Protein AF-A0A7C8CZ56-F1 (afdb_monomer_lite)

Radius of gyration: 19.02 Å; chains: 1; bounding box: 43×51×35 Å

Sequence (76 aa):
MSVSRFYMTIATILAVVLVGPTMYAQDDCSTAAAVGEGAHAYDTSGGTTSGAAACDGDMGNDTWFAYTASCNGDAT

pLDDT: mean 79.35, std 11.45, range [50.97, 94.19]

Foldseek 3Di:
DDPVVVVVVVVVVVCCVVCVLVPPLFLDQVSAAEDEDDDDDDDLPSHAQPDPPPDDDPSGSDGGHDYDDPDDDDDD

Structure (mmCIF, N/CA/C/O backbone):
data_AF-A0A7C8CZ56-F1
#
_entry.id   AF-A0A7C8CZ56-F1
#
loop_
_atom_site.group_PDB
_atom_site.id
_atom_site.type_symbol
_atom_site.label_atom_id
_atom_site.label_alt_id
_atom_site.label_comp_id
_atom_site.label_asym_id
_atom_site.label_entity_id
_atom_site.label_seq_id
_atom_site.pdbx_PDB_ins_code
_atom_site.Cartn_x
_atom_site.Cartn_y
_atom_site.Cartn_z
_atom_site.occupancy
_atom_site.B_iso_or_equiv
_atom_site.auth_seq_id
_atom_site.auth_comp_id
_atom_site.auth_asym_id
_atom_site.auth_atom_id
_atom_site.pdbx_PDB_model_num
ATOM 1 N N . MET A 1 1 ? 24.429 -33.866 -12.616 1.00 61.84 1 MET A N 1
ATOM 2 C CA . MET A 1 1 ? 23.462 -32.755 -12.776 1.00 61.84 1 MET A CA 1
ATOM 3 C C . MET A 1 1 ? 23.307 -32.518 -14.274 1.00 61.84 1 MET A C 1
ATOM 5 O O . MET A 1 1 ? 24.316 -32.288 -14.920 1.00 61.84 1 MET A O 1
ATOM 9 N N . SER A 1 2 ? 22.119 -32.716 -14.859 1.00 76.75 2 SER A N 1
ATOM 10 C CA . SER A 1 2 ? 21.931 -32.564 -16.316 1.00 76.75 2 SER A CA 1
ATOM 11 C C . SER A 1 2 ? 21.949 -31.082 -16.695 1.00 76.75 2 SER A C 1
ATOM 13 O O . SER A 1 2 ? 21.316 -30.279 -16.014 1.00 76.75 2 SER A O 1
ATOM 15 N N . VAL A 1 3 ? 22.646 -30.742 -17.780 1.00 74.88 3 VAL A N 1
ATOM 16 C CA . VAL A 1 3 ? 22.780 -29.391 -18.354 1.00 74.88 3 VAL A CA 1
ATOM 17 C C . VAL A 1 3 ? 21.427 -28.671 -18.470 1.00 74.88 3 VAL A C 1
ATOM 19 O O . VAL A 1 3 ? 21.313 -27.495 -18.140 1.00 74.88 3 VAL A O 1
ATOM 22 N N . SER A 1 4 ? 20.365 -29.402 -18.813 1.00 76.94 4 SER A N 1
ATOM 23 C CA . SER A 1 4 ? 18.991 -28.886 -18.879 1.00 76.94 4 SER A CA 1
ATOM 24 C C . SER A 1 4 ? 18.476 -28.333 -17.539 1.00 76.94 4 SER A C 1
ATOM 26 O O . SER A 1 4 ? 17.806 -27.305 -17.518 1.00 76.94 4 SER A O 1
ATOM 28 N N . ARG A 1 5 ? 18.845 -28.949 -16.406 1.00 76.44 5 ARG A N 1
ATOM 29 C CA . ARG A 1 5 ? 18.437 -28.491 -15.065 1.00 76.44 5 ARG A CA 1
ATOM 30 C C . ARG A 1 5 ? 19.141 -27.194 -14.674 1.00 76.44 5 ARG A C 1
ATOM 32 O O . ARG A 1 5 ? 18.541 -26.389 -13.980 1.00 76.44 5 ARG A O 1
ATOM 39 N N . PHE A 1 6 ? 20.369 -26.991 -15.154 1.00 76.31 6 PHE A N 1
ATOM 40 C CA . PHE A 1 6 ? 21.154 -25.780 -14.912 1.00 76.31 6 PHE A CA 1
ATOM 41 C C . PHE A 1 6 ? 20.597 -24.579 -15.692 1.00 76.31 6 PHE A C 1
ATOM 43 O O . PHE A 1 6 ? 20.413 -23.499 -15.130 1.00 76.31 6 PHE A O 1
ATOM 50 N N . TYR A 1 7 ? 20.230 -24.787 -16.961 1.00 82.19 7 TYR A N 1
ATOM 51 C CA . TYR A 1 7 ? 19.567 -23.760 -17.772 1.00 82.19 7 TYR A CA 1
ATOM 52 C C . TYR A 1 7 ? 18.195 -23.375 -17.223 1.00 82.19 7 TYR A C 1
ATOM 54 O O . TYR A 1 7 ? 17.865 -22.192 -17.181 1.00 82.19 7 TYR A O 1
ATOM 62 N N . MET A 1 8 ? 17.418 -24.352 -16.750 1.00 78.50 8 MET A N 1
ATOM 63 C CA . MET A 1 8 ? 16.101 -24.083 -16.182 1.00 78.50 8 MET A CA 1
ATOM 64 C C . MET A 1 8 ? 16.202 -23.277 -14.882 1.00 78.50 8 MET A C 1
ATOM 66 O O . MET A 1 8 ? 15.460 -22.316 -14.722 1.00 78.50 8 MET A O 1
ATOM 70 N N . THR A 1 9 ? 17.172 -23.585 -14.008 1.00 81.38 9 THR A N 1
ATOM 71 C CA . THR A 1 9 ? 17.419 -22.796 -12.788 1.00 81.38 9 THR A CA 1
ATOM 72 C C . THR A 1 9 ? 17.852 -21.364 -13.083 1.00 81.38 9 THR A C 1
ATOM 74 O O . THR A 1 9 ? 17.380 -20.439 -12.426 1.00 81.38 9 THR A O 1
ATOM 77 N N . ILE A 1 10 ? 18.707 -21.153 -14.087 1.00 81.94 10 ILE A N 1
ATOM 78 C CA . ILE A 1 10 ? 19.123 -19.803 -14.488 1.00 81.94 10 ILE A CA 1
ATOM 79 C C . ILE A 1 10 ? 17.930 -19.033 -15.048 1.00 81.94 10 ILE A C 1
ATOM 81 O O . ILE A 1 10 ? 17.704 -17.907 -14.629 1.00 81.94 10 ILE A O 1
ATOM 85 N N . ALA A 1 11 ? 17.137 -19.639 -15.933 1.00 79.25 11 ALA A N 1
ATOM 86 C CA . ALA A 1 11 ? 15.956 -19.001 -16.506 1.00 79.25 11 ALA A CA 1
ATOM 87 C C . ALA A 1 11 ? 14.918 -18.629 -15.436 1.00 79.25 11 ALA A C 1
ATOM 89 O O . ALA A 1 11 ? 14.350 -17.542 -15.494 1.00 79.25 11 ALA A O 1
ATOM 90 N N . THR A 1 12 ? 14.710 -19.479 -14.424 1.00 72.69 12 THR A N 1
ATOM 91 C CA . THR A 1 12 ? 13.813 -19.160 -13.304 1.00 72.69 12 THR A CA 1
ATOM 92 C C . THR A 1 12 ? 14.357 -18.044 -12.419 1.00 72.69 12 THR A C 1
ATOM 94 O O . THR A 1 12 ? 13.595 -17.168 -12.036 1.00 72.69 12 THR A O 1
ATOM 97 N N . ILE A 1 13 ? 15.662 -18.023 -12.124 1.00 73.69 13 ILE A N 1
ATOM 98 C CA . ILE A 1 13 ? 16.278 -16.939 -11.342 1.00 73.69 13 ILE A CA 1
ATOM 99 C C . ILE A 1 13 ? 16.212 -15.627 -12.126 1.00 73.69 13 ILE A C 1
ATOM 101 O O . ILE A 1 1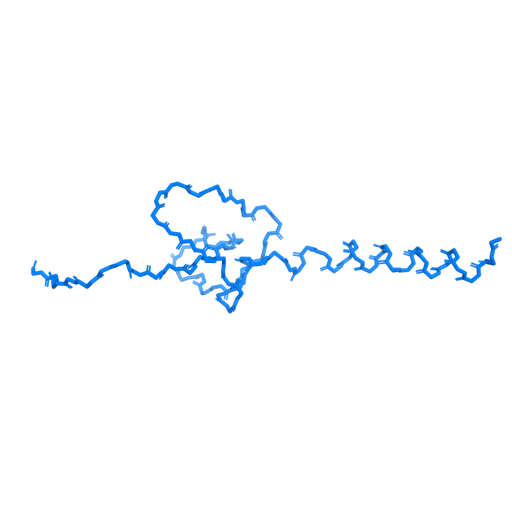3 ? 15.852 -14.601 -11.563 1.00 73.69 13 ILE A O 1
ATOM 105 N N . LEU A 1 14 ? 16.490 -15.658 -13.432 1.00 71.31 14 LEU A N 1
ATOM 106 C CA . LEU A 1 14 ? 16.397 -14.486 -14.298 1.00 71.31 14 LEU A CA 1
ATOM 107 C C . LEU A 1 14 ? 14.960 -13.958 -14.361 1.00 71.31 14 LEU A C 1
ATOM 109 O O . LEU A 1 14 ? 14.758 -12.761 -14.234 1.00 71.31 14 LEU A O 1
ATOM 113 N N . ALA A 1 15 ? 13.961 -14.834 -14.500 1.00 66.06 15 ALA A N 1
ATOM 114 C CA . ALA A 1 15 ? 12.551 -14.446 -14.495 1.00 66.06 15 ALA A CA 1
ATOM 115 C C . ALA A 1 15 ? 12.119 -13.855 -13.143 1.00 66.06 15 ALA A C 1
ATOM 117 O O . ALA A 1 15 ? 11.426 -12.846 -13.112 1.00 66.06 15 ALA A O 1
ATOM 118 N N . VAL A 1 16 ? 12.577 -14.425 -12.026 1.00 65.00 16 VAL A N 1
ATOM 119 C CA . VAL A 1 16 ? 12.316 -13.879 -10.685 1.00 65.00 16 VAL A CA 1
ATOM 120 C C . VAL A 1 16 ? 13.012 -12.531 -10.481 1.00 65.00 16 VAL A C 1
ATOM 122 O O . VAL A 1 16 ? 12.443 -11.658 -9.845 1.00 65.00 16 VAL A O 1
ATOM 125 N N . VAL A 1 17 ? 14.203 -12.312 -11.037 1.00 67.69 17 VAL A N 1
ATOM 126 C CA . VAL A 1 17 ? 14.924 -11.028 -10.930 1.00 67.69 17 VAL A CA 1
ATOM 127 C C . VAL A 1 17 ? 14.353 -9.963 -11.876 1.00 67.69 17 VAL A C 1
ATOM 129 O O . VAL A 1 17 ? 14.321 -8.790 -11.521 1.00 67.69 17 VAL A O 1
ATOM 132 N N . LEU A 1 18 ? 13.879 -10.355 -13.062 1.00 61.44 18 LEU A N 1
ATOM 133 C CA . LEU A 1 18 ? 13.322 -9.446 -14.073 1.00 61.44 18 LEU A CA 1
ATOM 134 C C . LEU A 1 18 ? 11.856 -9.068 -13.807 1.00 61.44 18 LEU A C 1
ATOM 136 O O . LEU A 1 18 ? 11.428 -8.007 -14.245 1.00 61.44 18 LEU A O 1
ATOM 140 N N . VAL A 1 19 ? 11.096 -9.918 -13.108 1.00 57.19 19 VAL A N 1
ATOM 141 C CA . VAL A 1 19 ? 9.670 -9.703 -12.778 1.00 57.19 19 VAL A CA 1
ATOM 142 C C . VAL A 1 19 ? 9.460 -9.475 -11.269 1.00 57.19 19 VAL A C 1
ATOM 144 O O . VAL A 1 19 ? 8.417 -9.007 -10.838 1.00 57.19 19 VAL A O 1
ATOM 147 N N . GLY A 1 20 ? 10.468 -9.745 -10.437 1.00 51.12 20 GLY A N 1
ATOM 148 C CA . GLY A 1 20 ? 10.425 -9.551 -8.986 1.00 51.12 20 GLY A CA 1
ATOM 149 C C . GLY A 1 20 ? 10.133 -8.131 -8.485 1.00 51.12 20 GLY A C 1
ATOM 150 O O . GLY A 1 20 ? 9.467 -8.038 -7.455 1.00 51.12 20 GLY A O 1
ATOM 151 N N . PRO A 1 21 ? 10.552 -7.033 -9.155 1.00 54.03 21 PRO A N 1
ATOM 152 C CA . PRO A 1 21 ? 10.182 -5.700 -8.682 1.00 54.03 21 PRO A CA 1
ATOM 153 C C . PRO A 1 21 ? 8.712 -5.352 -8.962 1.00 54.03 21 PRO A C 1
ATOM 155 O O . PRO A 1 21 ? 8.198 -4.433 -8.344 1.00 54.03 21 PRO A O 1
ATOM 158 N N . THR A 1 22 ? 8.001 -6.086 -9.831 1.00 50.97 22 THR A N 1
ATOM 159 C CA . THR A 1 22 ? 6.615 -5.748 -10.218 1.00 50.97 22 THR A CA 1
ATOM 160 C C . THR A 1 22 ? 5.548 -6.341 -9.296 1.00 50.97 22 THR A C 1
ATOM 162 O O . THR A 1 22 ? 4.372 -6.320 -9.634 1.00 50.97 22 THR A O 1
ATOM 165 N N . MET A 1 23 ? 5.935 -6.934 -8.166 1.00 53.25 23 MET A N 1
ATOM 166 C CA . MET A 1 23 ? 5.003 -7.389 -7.130 1.00 53.25 23 MET A CA 1
ATOM 167 C C . MET A 1 23 ? 5.509 -6.912 -5.768 1.00 53.25 23 MET A C 1
ATOM 169 O O . MET A 1 23 ? 5.649 -7.695 -4.826 1.00 53.25 23 MET A O 1
ATOM 173 N N . TYR A 1 24 ? 5.813 -5.617 -5.642 1.00 64.12 24 TYR A N 1
ATOM 174 C CA . TYR A 1 24 ? 5.730 -5.011 -4.322 1.00 64.12 24 TYR A CA 1
ATOM 175 C C . TYR A 1 24 ? 4.256 -5.088 -3.928 1.00 64.12 24 TYR A C 1
ATOM 177 O O . TYR A 1 24 ? 3.404 -4.536 -4.611 1.00 64.12 24 TYR A O 1
ATOM 185 N N . ALA A 1 25 ? 3.922 -5.831 -2.870 1.00 66.50 25 ALA A N 1
ATOM 186 C CA . ALA A 1 25 ? 2.523 -6.063 -2.494 1.00 66.50 25 ALA A CA 1
ATOM 187 C C . ALA A 1 25 ? 1.740 -4.752 -2.264 1.00 66.50 25 ALA A C 1
ATOM 189 O O . ALA A 1 25 ? 0.522 -4.760 -2.245 1.00 66.50 25 ALA A O 1
ATOM 190 N N . GLN A 1 26 ? 2.422 -3.617 -2.141 1.00 79.62 26 GLN A N 1
ATOM 191 C CA . GLN A 1 26 ? 1.828 -2.310 -1.900 1.00 79.62 26 GLN A CA 1
ATOM 192 C C . GLN A 1 26 ? 1.905 -1.390 -3.127 1.00 79.62 26 GLN A C 1
ATOM 194 O O . GLN A 1 26 ? 1.650 -0.206 -2.977 1.00 79.62 26 GLN A O 1
ATOM 199 N N . ASP A 1 27 ? 2.264 -1.893 -4.310 1.00 83.62 27 ASP A N 1
ATOM 200 C CA . ASP A 1 27 ? 2.354 -1.071 -5.529 1.00 83.62 27 ASP A CA 1
ATOM 201 C C . ASP A 1 27 ? 0.973 -0.692 -6.074 1.00 83.62 27 ASP A C 1
ATOM 203 O O . ASP A 1 27 ? 0.787 0.377 -6.639 1.00 83.62 27 ASP A O 1
ATOM 207 N N . ASP A 1 28 ? -0.019 -1.557 -5.849 1.00 86.19 28 ASP A N 1
ATOM 208 C CA . ASP A 1 28 ? -1.398 -1.378 -6.285 1.00 86.19 28 ASP A CA 1
ATOM 209 C C . ASP A 1 28 ? -2.366 -1.372 -5.100 1.00 86.19 28 ASP A C 1
ATOM 211 O O . ASP A 1 28 ? -2.259 -2.165 -4.159 1.00 86.19 28 ASP A O 1
ATOM 215 N N . CYS A 1 29 ? -3.423 -0.567 -5.215 1.00 86.75 29 CYS A N 1
ATOM 216 C CA . CYS A 1 29 ? -4.524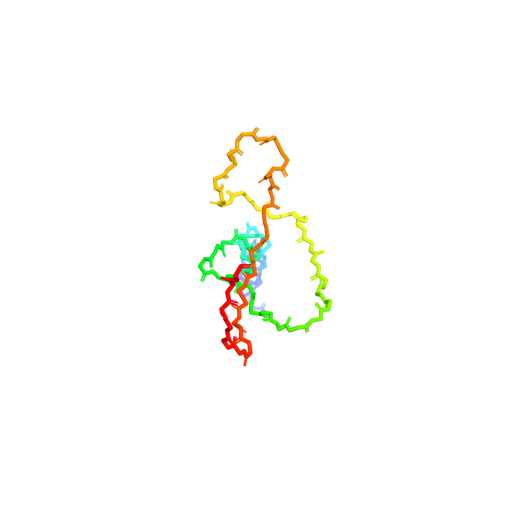 -0.550 -4.247 1.00 86.75 29 CYS A CA 1
ATOM 217 C C . CYS A 1 29 ? -5.174 -1.936 -4.068 1.00 86.75 29 CYS A C 1
ATOM 219 O O . CYS A 1 29 ? -5.596 -2.302 -2.973 1.00 86.75 29 CYS A O 1
ATOM 221 N N . SER A 1 30 ? -5.219 -2.743 -5.136 1.00 87.62 30 SER A N 1
ATOM 222 C CA . SER A 1 30 ? -5.834 -4.078 -5.106 1.00 87.62 30 SER A CA 1
ATOM 223 C C . SER A 1 30 ? -5.072 -5.100 -4.255 1.00 87.62 30 SER A C 1
ATOM 225 O O . SER A 1 30 ? -5.669 -6.080 -3.806 1.00 87.62 30 SER A O 1
ATOM 227 N N . THR A 1 31 ? -3.779 -4.872 -4.013 1.00 85.81 31 THR A N 1
ATOM 228 C CA . THR A 1 31 ? -2.916 -5.764 -3.226 1.00 85.81 31 THR A CA 1
ATOM 229 C C . THR A 1 31 ? -2.452 -5.143 -1.910 1.00 85.81 31 THR A C 1
ATOM 231 O O . THR A 1 31 ? -1.726 -5.806 -1.172 1.00 85.81 31 THR A O 1
ATOM 234 N N . ALA A 1 32 ? -2.903 -3.920 -1.604 1.00 88.56 32 ALA A N 1
ATOM 235 C CA . ALA A 1 32 ? -2.493 -3.098 -0.469 1.00 88.56 32 ALA A CA 1
ATOM 236 C C . ALA A 1 32 ? -2.263 -3.889 0.830 1.00 88.56 32 ALA A C 1
ATOM 238 O O . ALA A 1 32 ? -3.089 -4.709 1.247 1.00 88.56 32 ALA A O 1
ATOM 239 N N . ALA A 1 33 ? -1.153 -3.600 1.515 1.00 89.06 33 ALA A N 1
ATOM 240 C CA . ALA A 1 33 ? -0.815 -4.294 2.753 1.00 89.06 33 ALA A CA 1
ATOM 241 C C . ALA A 1 33 ? -1.814 -3.945 3.863 1.00 89.06 33 ALA A C 1
ATOM 243 O O . ALA A 1 33 ? -2.066 -2.773 4.145 1.00 89.06 33 ALA A O 1
ATOM 244 N N . ALA A 1 34 ? -2.361 -4.968 4.520 1.00 91.75 34 ALA A N 1
ATOM 245 C CA . ALA A 1 34 ? -3.236 -4.772 5.666 1.00 91.75 34 ALA A CA 1
ATOM 246 C C . ALA A 1 34 ? -2.443 -4.235 6.867 1.00 91.75 34 ALA A C 1
ATOM 24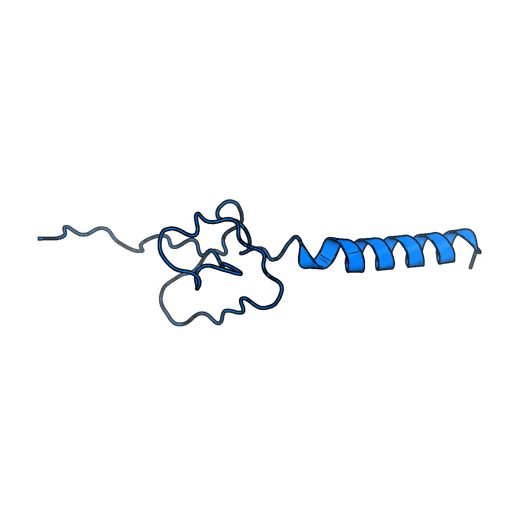8 O O . ALA A 1 34 ? -1.451 -4.840 7.280 1.00 91.75 34 ALA A O 1
ATOM 249 N N . VAL A 1 35 ? -2.909 -3.133 7.452 1.00 93.56 35 VAL A N 1
ATOM 250 C CA . VAL A 1 35 ? -2.304 -2.494 8.627 1.00 93.56 35 VAL A CA 1
ATOM 251 C C . VAL A 1 35 ? -3.328 -2.298 9.741 1.00 93.56 35 VAL A C 1
ATOM 253 O O . VAL A 1 35 ? -4.532 -2.199 9.503 1.00 93.56 35 VAL A O 1
ATOM 256 N N . GLY A 1 36 ? -2.832 -2.248 10.976 1.00 93.69 36 GLY A N 1
ATOM 257 C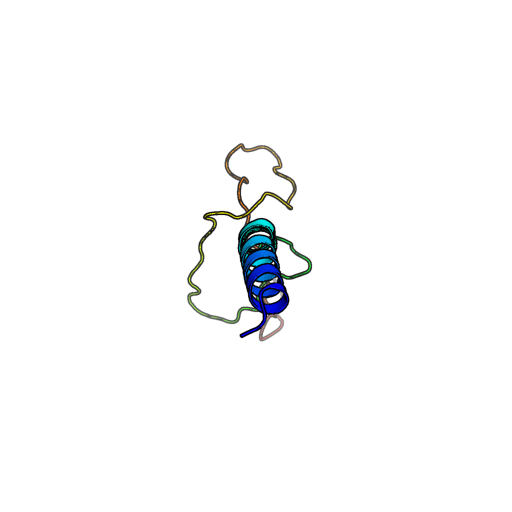 CA . GLY A 1 36 ? -3.604 -1.889 12.166 1.00 93.69 36 GLY A CA 1
ATOM 258 C C . GLY A 1 36 ? -3.101 -0.591 12.792 1.00 93.69 36 GLY A C 1
ATOM 259 O O . GLY A 1 36 ? -2.312 0.136 12.194 1.00 93.69 36 GLY A O 1
ATOM 260 N N . GLU A 1 37 ? -3.520 -0.320 14.024 1.00 94.06 37 GLU A N 1
ATOM 261 C CA . GLU A 1 37 ? -3.007 0.820 14.788 1.00 94.06 37 GLU A CA 1
ATOM 262 C C . GLU A 1 37 ? -1.491 0.736 15.014 1.00 94.06 37 GLU A C 1
ATOM 264 O O . GLU A 1 37 ? -0.931 -0.350 15.186 1.00 94.06 37 GLU A O 1
ATOM 269 N N . GLY A 1 38 ? -0.840 1.897 15.090 1.00 93.31 38 GLY A N 1
ATOM 270 C CA . GLY A 1 38 ? 0.585 2.016 15.398 1.00 93.31 38 GLY A CA 1
ATOM 271 C C . GLY A 1 38 ? 1.447 2.432 14.207 1.00 93.31 38 GLY A C 1
ATOM 272 O O . GLY A 1 38 ? 0.958 2.951 13.208 1.00 93.31 38 GLY A O 1
ATOM 273 N N . ALA A 1 39 ? 2.761 2.256 14.356 1.00 94.06 39 ALA A N 1
ATOM 274 C CA . ALA A 1 39 ? 3.742 2.641 13.349 1.00 94.06 39 ALA A CA 1
ATOM 275 C C . ALA A 1 39 ? 4.071 1.467 12.419 1.00 94.06 39 ALA A C 1
ATOM 277 O O . ALA A 1 39 ? 4.378 0.371 12.888 1.00 94.06 39 ALA A O 1
ATOM 278 N N . HIS A 1 40 ? 4.083 1.738 11.114 1.00 88.25 40 HIS A N 1
ATOM 279 C CA . HIS A 1 40 ? 4.430 0.777 10.069 1.00 88.25 40 HIS A CA 1
ATOM 280 C C . HIS A 1 40 ? 5.583 1.336 9.246 1.00 88.25 40 HIS A C 1
ATOM 282 O O . HIS A 1 40 ? 5.544 2.488 8.813 1.00 88.25 40 HIS A O 1
ATOM 288 N N . ALA A 1 41 ? 6.633 0.538 9.069 1.00 90.12 41 ALA A N 1
ATOM 289 C CA . ALA A 1 41 ? 7.719 0.902 8.173 1.00 90.12 41 ALA A CA 1
ATOM 290 C C . ALA A 1 41 ? 7.232 0.819 6.722 1.00 90.12 41 ALA A C 1
ATOM 292 O O . ALA A 1 41 ? 6.479 -0.089 6.373 1.00 90.12 41 ALA A O 1
ATOM 293 N N . TYR A 1 42 ? 7.691 1.746 5.890 1.00 85.56 42 TYR A N 1
ATOM 294 C CA . TYR A 1 42 ? 7.381 1.783 4.469 1.00 85.56 42 TYR A CA 1
ATOM 295 C C . TYR A 1 42 ? 8.638 2.113 3.668 1.00 85.56 42 TYR A C 1
ATOM 297 O O . TYR A 1 42 ? 9.562 2.754 4.173 1.00 85.56 42 TYR A O 1
ATOM 305 N N . ASP A 1 43 ? 8.658 1.654 2.424 1.00 85.00 43 ASP A N 1
ATOM 306 C CA . ASP A 1 43 ? 9.684 1.955 1.434 1.00 85.00 43 ASP A CA 1
ATOM 307 C C . ASP A 1 43 ? 8.996 2.095 0.074 1.00 85.00 43 ASP A C 1
ATOM 309 O O . ASP A 1 43 ? 8.251 1.207 -0.332 1.00 85.00 43 ASP A O 1
ATOM 313 N N . THR A 1 44 ? 9.202 3.221 -0.600 1.00 83.69 44 THR A N 1
ATOM 314 C CA . THR A 1 44 ? 8.674 3.486 -1.950 1.00 83.69 44 THR A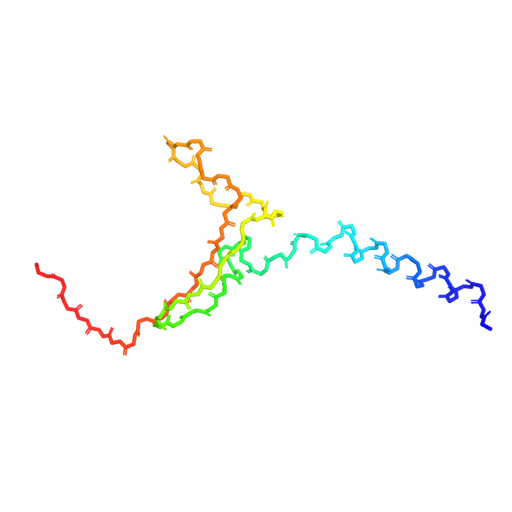 CA 1
ATOM 315 C C . THR A 1 44 ? 9.716 3.180 -3.034 1.00 83.69 44 THR A C 1
ATOM 317 O O . THR A 1 44 ? 9.456 3.291 -4.239 1.00 83.69 44 THR A O 1
ATOM 320 N N . SER A 1 45 ? 10.930 2.789 -2.631 1.00 84.31 45 SER A N 1
ATOM 321 C CA . SER A 1 45 ? 12.0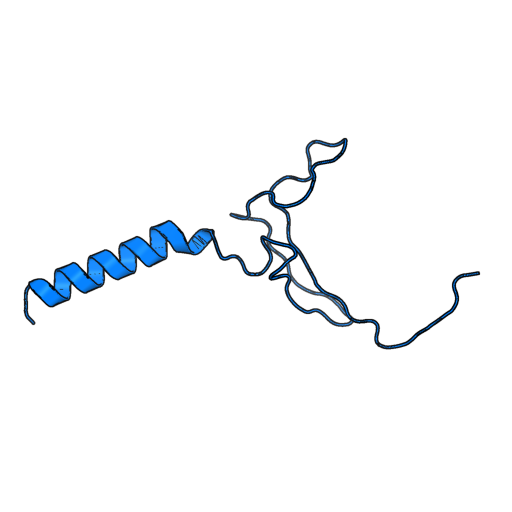28 2.484 -3.543 1.00 84.31 45 SER A CA 1
ATOM 322 C C . SER A 1 45 ? 11.663 1.310 -4.445 1.00 84.31 45 SER A C 1
ATOM 324 O O . SER A 1 45 ? 11.356 0.215 -3.982 1.00 84.31 45 SER A O 1
ATOM 326 N N . GLY A 1 46 ? 11.736 1.524 -5.758 1.00 79.31 46 GLY A N 1
ATOM 327 C CA . GLY A 1 46 ? 11.436 0.483 -6.742 1.00 79.31 46 GLY A CA 1
ATOM 328 C C . GLY A 1 46 ? 9.946 0.226 -6.987 1.00 79.31 46 GLY A C 1
ATOM 329 O O . GLY A 1 46 ? 9.648 -0.622 -7.824 1.00 79.31 46 GLY A O 1
ATOM 330 N N . GLY A 1 47 ? 9.046 0.961 -6.323 1.00 81.12 47 GLY A N 1
ATOM 331 C CA . GLY A 1 47 ? 7.625 0.994 -6.678 1.00 81.12 47 GLY A CA 1
ATOM 332 C C . GLY A 1 47 ? 7.373 1.652 -8.039 1.00 81.12 47 GLY A C 1
ATOM 333 O O . GLY A 1 47 ? 8.243 2.333 -8.597 1.00 81.12 47 GLY A O 1
ATOM 334 N N . THR A 1 48 ? 6.183 1.448 -8.582 1.00 83.88 48 THR A N 1
ATOM 335 C CA . THR A 1 48 ? 5.640 2.177 -9.729 1.00 83.88 48 THR A CA 1
ATOM 336 C C . THR A 1 48 ? 4.555 3.145 -9.260 1.00 83.88 48 THR A C 1
ATOM 338 O O . THR A 1 48 ? 4.366 3.334 -8.065 1.00 83.88 48 THR A O 1
ATOM 341 N N . THR A 1 49 ? 3.921 3.861 -10.186 1.00 85.62 49 THR A N 1
ATOM 342 C CA . THR A 1 49 ? 2.798 4.745 -9.862 1.00 85.62 49 THR A CA 1
ATOM 343 C C . THR A 1 49 ? 1.521 4.105 -10.375 1.00 85.62 49 THR A C 1
ATOM 345 O O . THR A 1 49 ? 1.333 4.035 -11.593 1.00 85.62 49 THR A O 1
ATOM 348 N N . SER A 1 50 ? 0.650 3.658 -9.472 1.00 83.50 50 SER A N 1
ATOM 349 C CA . SER A 1 50 ? -0.664 3.095 -9.823 1.00 83.50 50 SER A CA 1
ATOM 350 C C . SER A 1 50 ? -1.824 4.055 -9.535 1.00 83.50 50 SER A C 1
ATOM 352 O O . SER A 1 50 ? -2.860 4.015 -10.207 1.00 83.50 50 SER A O 1
ATOM 354 N N . GLY A 1 51 ? -1.657 4.960 -8.575 1.00 78.62 51 GLY A N 1
ATOM 355 C CA . GLY A 1 51 ? -2.597 6.018 -8.241 1.00 78.62 51 GLY A CA 1
ATOM 356 C C . GLY A 1 51 ? -2.619 7.159 -9.252 1.00 78.62 51 GLY A C 1
ATOM 357 O O . GLY A 1 51 ? -1.677 7.408 -10.006 1.00 78.62 51 GLY A O 1
ATOM 358 N N . ALA A 1 52 ? -3.724 7.906 -9.254 1.00 76.06 52 ALA A N 1
ATOM 359 C CA . ALA A 1 52 ? -3.785 9.153 -10.001 1.00 76.06 52 ALA A CA 1
ATOM 360 C C . ALA A 1 52 ? -2.852 10.182 -9.344 1.00 76.06 52 ALA A C 1
ATOM 362 O O . ALA A 1 52 ? -3.152 10.681 -8.259 1.00 76.06 52 ALA A O 1
ATOM 363 N N . ALA A 1 53 ? -1.757 10.530 -10.024 1.00 68.50 53 ALA A N 1
ATOM 364 C CA . ALA A 1 53 ? -0.913 11.668 -9.673 1.00 68.50 53 ALA A CA 1
ATOM 365 C C . ALA A 1 53 ? -1.664 12.977 -9.986 1.00 68.50 53 ALA A C 1
ATOM 367 O O . ALA A 1 53 ? -1.500 13.586 -11.047 1.00 68.50 53 ALA A O 1
ATOM 368 N N . ALA A 1 54 ? -2.603 13.349 -9.118 1.00 65.50 54 ALA A N 1
ATOM 369 C CA . ALA A 1 54 ? -3.424 14.534 -9.291 1.00 65.50 54 ALA A CA 1
ATOM 370 C C . ALA A 1 54 ? -2.735 15.761 -8.677 1.00 65.50 54 ALA A C 1
ATOM 372 O O . ALA A 1 54 ? -2.640 15.893 -7.464 1.00 65.50 54 ALA A O 1
ATOM 373 N N . CYS A 1 55 ? -2.367 16.710 -9.542 1.00 59.16 55 CYS A N 1
ATOM 374 C CA . CYS A 1 55 ? -2.046 18.107 -9.215 1.00 59.16 55 CYS A CA 1
ATOM 375 C C . CYS A 1 55 ? -0.713 18.404 -8.503 1.00 59.16 55 CYS A C 1
ATOM 377 O O . CYS A 1 55 ? -0.408 19.588 -8.343 1.00 59.16 55 CYS A O 1
ATOM 379 N N . ASP A 1 56 ? 0.110 17.411 -8.168 1.00 65.94 56 ASP A N 1
ATOM 380 C CA . ASP A 1 56 ? 1.519 17.624 -7.818 1.00 65.94 56 ASP A CA 1
ATOM 381 C C . ASP A 1 56 ? 2.436 16.523 -8.391 1.00 65.94 56 ASP A C 1
ATOM 383 O O . ASP A 1 56 ? 1.975 15.492 -8.882 1.00 65.94 56 ASP A O 1
ATOM 387 N N . GLY A 1 57 ? 3.739 16.814 -8.456 1.00 69.75 57 GLY A N 1
ATOM 388 C CA . GLY A 1 57 ? 4.744 15.942 -9.074 1.00 69.75 57 GLY A CA 1
ATOM 389 C C . GLY A 1 57 ? 5.323 14.882 -8.137 1.00 69.75 57 GLY A C 1
ATOM 390 O O . GLY A 1 57 ? 6.145 14.083 -8.585 1.00 69.75 57 GLY A O 1
ATOM 391 N N . ASP A 1 58 ? 4.906 14.867 -6.870 1.00 72.31 58 ASP A N 1
ATOM 392 C CA . ASP A 1 58 ? 5.536 14.077 -5.809 1.00 72.31 58 ASP A CA 1
ATOM 393 C C . ASP A 1 58 ? 4.728 12.810 -5.471 1.00 72.31 58 ASP A C 1
ATOM 395 O O . ASP A 1 58 ? 5.057 12.083 -4.537 1.00 72.31 58 ASP A O 1
ATOM 399 N N . MET A 1 59 ? 3.704 12.495 -6.271 1.00 74.94 59 MET A N 1
ATOM 400 C CA . MET A 1 59 ? 2.893 11.271 -6.161 1.00 74.94 59 MET A CA 1
ATOM 401 C C . MET A 1 59 ? 3.487 10.073 -6.934 1.00 74.94 59 MET A C 1
ATOM 403 O O . MET A 1 59 ? 2.783 9.110 -7.236 1.00 74.94 59 MET A O 1
ATOM 407 N N . GLY A 1 60 ? 4.765 10.147 -7.319 1.00 81.25 60 GLY A N 1
ATOM 408 C CA . GLY A 1 60 ? 5.487 9.046 -7.962 1.00 81.25 60 GLY A CA 1
ATOM 409 C C . GLY A 1 60 ? 5.808 7.917 -6.976 1.00 81.25 60 GLY A C 1
ATOM 410 O O . GLY A 1 60 ? 5.988 8.192 -5.793 1.00 81.25 60 GLY A O 1
ATOM 411 N N . ASN A 1 61 ? 5.948 6.676 -7.458 1.00 85.38 61 ASN A N 1
ATOM 412 C CA . ASN A 1 61 ? 6.324 5.521 -6.628 1.00 85.38 61 ASN A CA 1
ATOM 413 C C . ASN A 1 61 ? 5.416 5.356 -5.393 1.00 85.38 61 ASN A C 1
ATOM 415 O O . ASN A 1 61 ? 5.870 5.484 -4.252 1.00 85.38 61 ASN A O 1
ATOM 419 N N . ASP A 1 62 ? 4.121 5.140 -5.610 1.00 84.38 62 ASP A N 1
ATOM 420 C CA . ASP A 1 62 ? 3.155 5.100 -4.518 1.00 84.38 62 ASP A CA 1
ATOM 421 C C . ASP A 1 62 ? 3.231 3.799 -3.702 1.00 84.38 62 ASP A C 1
ATOM 423 O O . ASP A 1 62 ? 3.856 2.806 -4.066 1.00 84.38 62 ASP A O 1
ATOM 427 N N . THR A 1 63 ? 2.669 3.833 -2.493 1.00 87.12 63 THR A N 1
ATOM 428 C CA . THR A 1 63 ? 2.599 2.673 -1.598 1.00 87.12 63 THR A CA 1
ATOM 429 C C . THR A 1 63 ? 1.233 2.641 -0.930 1.00 87.12 63 THR A C 1
ATOM 431 O O . THR A 1 63 ? 0.830 3.588 -0.253 1.00 87.12 63 THR A O 1
ATOM 434 N N . TRP A 1 64 ? 0.519 1.536 -1.119 1.00 88.12 64 TRP A N 1
ATOM 435 C CA . TRP A 1 64 ? -0.862 1.348 -0.701 1.00 88.12 64 TRP A CA 1
ATOM 436 C C . TRP A 1 64 ? -0.980 0.522 0.580 1.00 88.12 64 TRP A C 1
ATOM 438 O O . TRP A 1 64 ? -0.445 -0.584 0.691 1.00 88.12 64 TRP A O 1
ATOM 448 N N . PHE A 1 65 ? -1.785 1.030 1.515 1.00 90.62 65 PHE A N 1
ATOM 449 C CA . PHE A 1 65 ? -2.126 0.372 2.774 1.00 90.62 65 PHE A CA 1
ATOM 450 C C . PHE A 1 65 ? -3.642 0.225 2.916 1.00 90.62 65 PHE A C 1
ATOM 452 O O . PHE A 1 65 ? -4.398 1.151 2.620 1.00 90.62 65 PHE A O 1
ATOM 459 N N . ALA A 1 66 ? -4.085 -0.927 3.414 1.00 92.75 66 ALA A N 1
ATOM 460 C CA . ALA A 1 66 ? -5.478 -1.210 3.727 1.00 92.75 66 ALA A CA 1
ATOM 461 C C . ALA A 1 66 ? -5.678 -1.209 5.245 1.00 92.75 66 ALA A C 1
ATOM 463 O O . ALA A 1 66 ? -5.156 -2.066 5.958 1.00 92.75 66 ALA A O 1
ATOM 464 N N . TYR A 1 67 ? -6.462 -0.259 5.745 1.00 93.25 67 TYR A N 1
ATOM 465 C CA . TYR A 1 67 ? -6.789 -0.154 7.163 1.00 93.25 67 TYR A CA 1
ATOM 466 C C . TYR A 1 67 ? -8.268 -0.471 7.397 1.00 93.25 67 TYR A C 1
ATOM 468 O O . TYR A 1 67 ? -9.146 0.064 6.720 1.00 93.25 67 TYR A O 1
ATOM 476 N N . THR A 1 68 ? -8.544 -1.340 8.371 1.00 94.19 68 THR A N 1
ATOM 477 C CA . THR A 1 68 ? -9.903 -1.610 8.859 1.00 94.19 68 THR A CA 1
ATOM 478 C C . THR A 1 68 ? -10.060 -0.985 10.235 1.00 94.19 68 THR A C 1
ATOM 480 O O . THR A 1 68 ? -9.361 -1.375 11.170 1.00 94.19 68 THR A O 1
ATOM 483 N N . ALA A 1 69 ? -10.989 -0.035 10.358 1.00 92.12 69 ALA A N 1
ATOM 484 C CA . ALA A 1 69 ? -11.255 0.634 11.623 1.00 92.12 69 ALA A CA 1
ATOM 485 C C . ALA A 1 69 ? -11.662 -0.367 12.712 1.00 92.12 69 ALA A C 1
ATOM 487 O O . ALA A 1 69 ? -12.510 -1.234 12.495 1.00 92.12 69 ALA A O 1
ATOM 488 N N . SER A 1 70 ? -11.062 -0.226 13.895 1.00 90.94 70 SER A N 1
ATOM 489 C CA . SER A 1 70 ? -11.355 -1.091 15.046 1.00 90.94 70 SER A CA 1
ATOM 490 C C . SER A 1 70 ? -12.702 -0.777 15.709 1.00 90.94 70 SER A C 1
ATOM 492 O O . SER A 1 70 ? -13.243 -1.607 16.442 1.00 90.94 70 SER A O 1
ATOM 494 N N . CYS A 1 71 ? -13.264 0.403 15.440 1.00 91.44 71 CYS A N 1
ATOM 495 C CA . CYS A 1 71 ? -14.560 0.848 15.932 1.00 91.44 71 CYS A CA 1
ATOM 496 C C . CYS A 1 71 ? -15.230 1.832 14.957 1.00 91.44 71 CYS A C 1
ATOM 498 O O . CYS A 1 71 ? -14.603 2.353 14.035 1.00 91.44 71 CYS A O 1
ATOM 500 N N . ASN A 1 72 ? -16.523 2.083 15.170 1.00 90.38 72 ASN A N 1
ATOM 501 C CA . ASN A 1 72 ? -17.284 3.124 14.479 1.00 90.38 72 ASN A CA 1
ATOM 502 C C . ASN A 1 72 ? -17.369 4.389 15.348 1.00 90.38 72 ASN A C 1
ATOM 504 O O . ASN A 1 72 ? -17.323 4.305 16.576 1.00 90.38 72 ASN A O 1
ATOM 508 N N . GLY A 1 73 ? -17.561 5.546 14.716 1.00 88.56 73 GLY A N 1
ATOM 509 C CA . GLY A 1 73 ? -17.826 6.816 15.391 1.00 88.56 73 GLY A CA 1
ATOM 510 C C . GLY A 1 73 ? -18.430 7.840 14.432 1.00 88.56 73 GLY A C 1
ATOM 511 O O . GLY A 1 73 ? -18.278 7.706 13.218 1.00 88.56 73 GLY A O 1
ATOM 512 N N . ASP A 1 74 ? -19.107 8.845 14.984 1.00 90.62 74 ASP A N 1
ATOM 513 C CA . ASP A 1 74 ? -19.669 9.960 14.220 1.00 90.62 74 ASP A CA 1
ATOM 514 C C . ASP A 1 74 ? -18.703 11.151 14.237 1.00 90.62 74 ASP A C 1
ATOM 516 O O . ASP A 1 74 ? -18.242 11.575 15.299 1.00 90.62 74 ASP A O 1
ATOM 520 N N . ALA A 1 75 ? -18.404 11.701 13.059 1.00 83.56 75 ALA A N 1
ATOM 521 C CA . ALA A 1 75 ? -17.691 12.968 12.933 1.00 83.56 75 ALA A CA 1
ATOM 522 C C . ALA A 1 75 ? -18.702 14.124 13.028 1.00 83.56 75 ALA A C 1
ATOM 524 O O . ALA A 1 75 ? -19.646 14.175 12.238 1.00 83.56 75 ALA A O 1
ATOM 525 N N . THR A 1 76 ? -18.512 15.033 13.987 1.00 75.38 76 THR A N 1
ATOM 526 C CA . THR A 1 76 ? -19.338 16.242 14.184 1.00 75.38 76 THR A CA 1
ATOM 527 C C . THR A 1 76 ? -18.565 17.508 13.879 1.00 75.38 76 THR A C 1
ATOM 529 O O . THR A 1 76 ? -17.396 17.568 14.326 1.00 75.38 76 THR A O 1
#

Secondary structure (DSSP, 8-state):
--HHHHHHHHHHHHHHHHHGGGG-TTSSGGG-EEE-SS------TT----S---S-S---S---EEE--SS-----